Protein AF-A0A923SWS1-F1 (afdb_monomer)

Sequence (130 aa):
MKKKFSVVFAALAVLFVCVCVAGCKNDTVPHYVVYSGENTVSTIKDYFPNFDLDDGYWWATAFDDKNFDIIVTRGNLKTESLTEVEIENRIRDLGVGAAKFEKVKKIFFDPKYHCVLFHRTGNNVEIFAK

Radius of gyration: 23.68 Å; Cα contacts (8 Å, |Δi|>4): 160; chains: 1; bounding box: 28×36×83 Å

pLDDT: mean 80.05, std 15.42, range [44.19, 94.31]

Foldseek 3Di:
DPPPPVVVVVVVVVVVVVCVVVVPPDPPQAKDKKWKDKDFPVLVCVLVVPDDDDALGKDKDWDDPVSVVCCCVSRVTDIDIDGLVVLLVVCVVSVQDPVCSVVLSVQQPPPVTWMWMWHHHPRMIIIMID

Mean predicted aligned error: 11.13 Å

Nearest PDB structures (foldseek):
  5k5b-assembly1_A  TM=3.641E-01  e=8.581E-01  Deinococcus radiodurans R1 = ATCC 13939 = DSM 20539
  5nfx-assembly1_A  TM=3.057E-01  e=8.067E-01  Deinococcus radiodurans R1 = ATCC 13939 = DSM 20539
  7z9e-assembly1_A  TM=4.214E-01  e=1.099E+00  Deinococcus radiodurans R1 = ATCC 13939 = DSM 20539

Structure (mmCIF, N/CA/C/O backbone):
data_AF-A0A923SWS1-F1
#
_entry.id   AF-A0A923SWS1-F1
#
loop_
_atom_site.group_PDB
_atom_site.id
_atom_site.type_symbol
_atom_site.label_atom_id
_atom_site.label_alt_id
_atom_site.label_comp_id
_atom_site.label_asym_id
_atom_site.label_entity_id
_atom_site.label_seq_id
_atom_site.pdbx_PDB_ins_code
_atom_site.Cartn_x
_atom_site.Cartn_y
_atom_site.Cartn_z
_atom_site.occupancy
_atom_site.B_iso_or_equiv
_atom_site.auth_s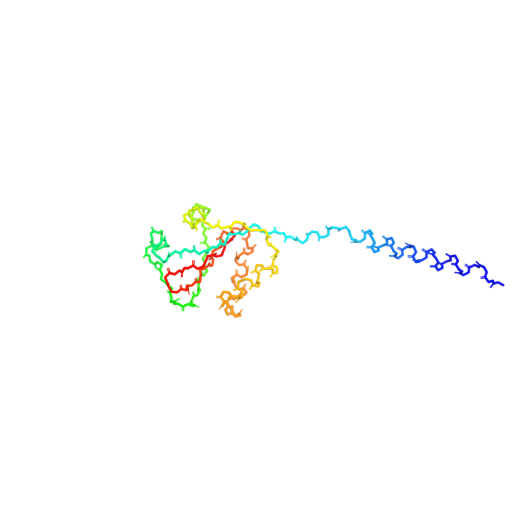eq_id
_atom_site.auth_comp_id
_atom_site.auth_asym_id
_atom_site.auth_atom_id
_atom_site.pdbx_PDB_model_num
ATOM 1 N N . MET A 1 1 ? -9.688 24.322 65.613 1.00 44.72 1 MET A N 1
ATOM 2 C CA . MET A 1 1 ? -8.895 23.429 64.736 1.00 44.72 1 MET A CA 1
ATOM 3 C C . MET A 1 1 ? -9.259 23.686 63.267 1.00 44.72 1 MET A C 1
ATOM 5 O O . MET A 1 1 ? -10.152 23.035 62.760 1.00 44.72 1 MET A O 1
ATOM 9 N N . LYS A 1 2 ? -8.665 24.679 62.584 1.00 45.94 2 LYS A N 1
ATOM 10 C CA . LYS A 1 2 ? -9.021 25.002 61.174 1.00 45.94 2 LYS A CA 1
ATOM 11 C C . LYS A 1 2 ? -7.830 25.119 60.207 1.00 45.94 2 LYS A C 1
ATOM 13 O O . LYS A 1 2 ? -8.035 25.168 59.006 1.00 45.94 2 LYS A O 1
ATOM 18 N N . LYS A 1 3 ? -6.585 25.111 60.702 1.00 44.81 3 LYS A N 1
ATOM 19 C CA . LYS A 1 3 ? -5.385 25.331 59.868 1.00 44.81 3 LYS A CA 1
ATOM 20 C C . LYS A 1 3 ? -4.725 24.057 59.313 1.00 44.81 3 LYS A C 1
ATOM 22 O O . LYS A 1 3 ? -3.878 24.167 58.440 1.00 44.81 3 LYS A O 1
ATOM 27 N N . LYS A 1 4 ? -5.099 22.858 59.784 1.00 46.97 4 LYS A N 1
ATOM 28 C CA . LYS A 1 4 ? -4.420 21.602 59.398 1.00 46.97 4 LYS A CA 1
ATOM 29 C C . LYS A 1 4 ? -4.994 20.925 58.146 1.00 46.97 4 LYS A C 1
ATOM 31 O O . LYS A 1 4 ? -4.254 20.243 57.455 1.00 46.97 4 LYS A O 1
ATOM 36 N N . PHE A 1 5 ? -6.267 21.152 57.815 1.00 47.12 5 PHE A N 1
ATOM 37 C CA . PHE A 1 5 ? -6.889 20.529 56.637 1.00 47.12 5 PHE A CA 1
ATOM 38 C C . PHE A 1 5 ? -6.472 21.194 55.317 1.00 47.12 5 PHE A C 1
ATOM 40 O O . PHE A 1 5 ? -6.286 20.503 54.324 1.00 47.12 5 PHE A O 1
ATOM 47 N N . SER A 1 6 ? -6.232 22.510 55.308 1.00 53.81 6 SER A N 1
ATOM 48 C CA . SER A 1 6 ? -5.902 23.250 54.078 1.00 53.81 6 SER A CA 1
ATOM 49 C C . SER A 1 6 ? -4.566 22.841 53.446 1.00 53.81 6 SER A C 1
ATOM 51 O O . SER A 1 6 ? -4.424 22.911 52.231 1.00 53.81 6 SER A O 1
ATOM 53 N N . VAL A 1 7 ? -3.592 22.407 54.253 1.00 56.16 7 VAL A N 1
ATOM 54 C CA . VAL A 1 7 ? -2.263 22.000 53.761 1.00 56.16 7 VAL A CA 1
ATOM 55 C C . VAL A 1 7 ? -2.304 20.593 53.161 1.00 56.16 7 VAL A C 1
ATOM 57 O O . VAL A 1 7 ? -1.646 20.334 52.161 1.00 56.16 7 VAL A O 1
ATOM 60 N N . VAL A 1 8 ? -3.127 19.701 53.722 1.00 55.91 8 VAL A N 1
ATOM 61 C CA . VAL A 1 8 ? -3.277 18.322 53.230 1.00 55.91 8 VAL A CA 1
ATOM 62 C C . VAL A 1 8 ? -3.955 18.300 51.859 1.00 55.91 8 VAL A C 1
ATOM 64 O O . VAL A 1 8 ? -3.499 17.586 50.972 1.00 55.91 8 VAL A O 1
ATOM 67 N N . PHE A 1 9 ? -4.981 19.131 51.645 1.00 54.12 9 PHE A N 1
ATOM 68 C CA . PHE A 1 9 ? -5.635 19.241 50.335 1.00 54.12 9 PHE A CA 1
ATOM 69 C C . PHE A 1 9 ? -4.738 19.891 49.275 1.00 54.12 9 PHE A C 1
ATOM 71 O O . PHE A 1 9 ? -4.731 19.438 48.133 1.00 54.12 9 PHE A O 1
ATOM 78 N N . ALA A 1 10 ? -3.936 20.894 49.647 1.00 57.88 10 ALA A N 1
ATOM 79 C CA . ALA A 1 10 ? -2.960 21.488 48.734 1.00 57.88 10 ALA A CA 1
ATOM 80 C C . ALA A 1 10 ? -1.854 20.488 48.349 1.00 57.88 10 ALA A C 1
ATOM 82 O O . ALA A 1 10 ? -1.502 20.385 47.178 1.00 57.88 10 ALA A O 1
ATOM 83 N N . ALA A 1 11 ? -1.354 19.699 49.306 1.00 56.16 11 ALA A N 1
ATOM 84 C CA . ALA A 1 11 ? -0.356 18.665 49.044 1.00 56.16 11 ALA A CA 1
ATOM 85 C C . ALA A 1 11 ? -0.906 17.530 48.162 1.00 56.16 11 ALA A C 1
ATOM 87 O O . ALA A 1 11 ? -0.203 17.078 47.261 1.00 56.16 11 ALA A O 1
ATOM 88 N N . LEU A 1 12 ? -2.165 17.110 48.360 1.00 54.41 12 LEU A N 1
ATOM 89 C CA . LEU A 1 12 ? -2.817 16.122 47.492 1.00 54.41 12 LEU A CA 1
ATOM 90 C C . LEU A 1 12 ? -3.020 16.649 46.067 1.00 54.41 12 LEU A C 1
ATOM 92 O O . LEU A 1 12 ? -2.789 15.910 45.117 1.00 54.41 12 LEU A O 1
ATOM 96 N N . ALA A 1 13 ? -3.419 17.914 45.912 1.00 56.41 13 ALA A N 1
ATOM 97 C CA . ALA A 1 13 ? -3.606 18.533 44.601 1.00 56.41 13 ALA A CA 1
ATOM 98 C C . ALA A 1 13 ? -2.278 18.667 43.838 1.00 56.41 13 ALA A C 1
ATOM 100 O O . ALA A 1 13 ? -2.226 18.372 42.648 1.00 56.41 13 ALA A O 1
ATOM 101 N N . VAL A 1 14 ? -1.189 19.031 44.524 1.00 56.66 14 VAL A N 1
ATOM 102 C CA . VAL A 1 14 ? 0.158 19.061 43.930 1.00 56.66 14 VAL A CA 1
ATOM 103 C C . VAL A 1 14 ? 0.624 17.653 43.555 1.00 56.66 14 VAL A C 1
ATOM 105 O O . VAL A 1 14 ? 1.183 17.477 42.478 1.00 56.66 14 VAL A O 1
ATOM 108 N N . LEU A 1 15 ? 0.339 16.635 44.376 1.00 52.25 15 LEU A N 1
ATOM 109 C CA . LEU A 1 15 ? 0.647 15.245 44.026 1.00 52.25 15 LEU A CA 1
ATOM 110 C C . LEU A 1 15 ? -0.139 14.786 42.788 1.00 52.25 15 LEU A C 1
ATOM 112 O O . LEU A 1 15 ? 0.433 14.151 41.910 1.00 52.25 15 LEU A O 1
ATOM 116 N N . PHE A 1 16 ? -1.423 15.144 42.689 1.00 52.00 16 PHE A N 1
ATOM 117 C CA . PHE A 1 16 ? -2.282 14.791 41.555 1.00 52.00 16 PHE A CA 1
ATOM 118 C C . PHE A 1 16 ? -1.815 15.466 40.258 1.00 52.00 16 PHE A C 1
ATOM 120 O O . PHE A 1 16 ? -1.714 14.811 39.225 1.00 52.00 16 PHE A O 1
ATOM 127 N N . VAL A 1 17 ? -1.433 16.747 40.317 1.00 54.91 17 VAL A N 1
ATOM 128 C CA . VAL A 1 17 ? -0.850 17.468 39.173 1.00 54.91 17 VAL A CA 1
ATOM 129 C C . VAL A 1 17 ? 0.512 16.881 38.789 1.00 54.91 17 VAL A C 1
ATOM 131 O O . VAL A 1 17 ? 0.771 16.686 37.605 1.00 54.91 17 VAL A O 1
ATOM 134 N N . CYS A 1 18 ? 1.358 16.510 39.754 1.00 50.91 18 CYS A N 1
ATOM 135 C CA . CYS A 1 18 ? 2.636 15.853 39.468 1.00 50.91 18 CYS A CA 1
ATOM 136 C C . CYS A 1 18 ? 2.463 14.470 38.822 1.00 50.91 18 CYS A C 1
ATOM 138 O O . CYS A 1 18 ? 3.243 14.131 37.937 1.00 50.91 18 CYS A O 1
ATOM 140 N N . VAL A 1 19 ? 1.446 13.686 39.204 1.00 51.84 19 VAL A N 1
ATOM 141 C CA . VAL A 1 19 ? 1.146 12.388 38.569 1.00 51.84 19 VAL A CA 1
ATOM 142 C C . VAL A 1 19 ? 0.586 12.579 37.156 1.00 51.84 19 VAL A C 1
ATOM 144 O O . VAL A 1 19 ? 0.991 11.852 36.253 1.00 51.84 19 VAL A O 1
ATOM 147 N N . CYS A 1 20 ? -0.253 13.594 36.919 1.00 52.53 20 CYS A N 1
ATOM 148 C CA . CYS A 1 20 ? -0.728 13.921 35.570 1.00 52.53 20 CYS A CA 1
ATOM 149 C C . CYS A 1 20 ? 0.408 14.392 34.644 1.00 52.53 20 CYS A C 1
ATOM 151 O O . CYS A 1 20 ? 0.435 14.018 33.479 1.00 52.53 20 CYS A O 1
ATOM 153 N N . VAL A 1 21 ? 1.375 15.171 35.146 1.00 51.16 21 VAL A N 1
ATOM 154 C CA . VAL A 1 21 ? 2.493 15.686 34.330 1.00 51.16 21 VAL A CA 1
ATOM 155 C C . VAL A 1 21 ? 3.606 14.642 34.150 1.00 51.16 21 VAL A C 1
ATOM 157 O O . VAL A 1 21 ? 4.184 14.552 33.071 1.00 51.16 21 VAL A O 1
ATOM 160 N N . ALA A 1 22 ? 3.886 13.807 35.158 1.00 49.78 22 ALA A N 1
ATOM 161 C CA . ALA A 1 22 ? 4.862 12.716 35.053 1.00 49.78 22 ALA A CA 1
ATOM 162 C C . ALA A 1 22 ? 4.322 11.486 34.295 1.00 49.78 22 ALA A C 1
ATOM 164 O O . ALA A 1 22 ? 5.117 10.698 33.779 1.00 49.78 22 ALA A O 1
ATOM 165 N N . GLY A 1 23 ? 2.993 11.332 34.222 1.00 44.88 23 GLY A N 1
ATOM 166 C CA . GLY A 1 23 ? 2.296 10.345 33.393 1.00 44.88 23 GLY A CA 1
ATOM 167 C C . GLY A 1 23 ? 2.198 10.742 31.917 1.00 44.88 23 GLY A C 1
ATOM 168 O O . GLY A 1 23 ? 2.096 9.868 31.068 1.00 44.88 23 GLY A O 1
ATOM 169 N N . CYS A 1 24 ? 2.353 12.028 31.583 1.00 44.19 24 CYS A N 1
ATOM 170 C CA . CYS A 1 24 ? 2.562 12.501 30.208 1.00 44.19 24 CYS A CA 1
ATOM 171 C C . CYS A 1 24 ? 4.011 12.282 29.732 1.00 44.19 24 CYS A C 1
ATOM 173 O O . CYS A 1 24 ? 4.568 13.094 28.993 1.00 44.19 24 CYS A O 1
ATOM 175 N N . LYS A 1 25 ? 4.661 11.195 30.160 1.00 44.75 25 LYS A N 1
ATOM 176 C CA . LYS A 1 25 ? 5.865 10.711 29.488 1.00 44.75 25 LYS A CA 1
ATOM 177 C C . LYS A 1 25 ? 5.422 10.125 28.158 1.00 44.75 25 LYS A C 1
ATOM 179 O O . LYS A 1 25 ? 5.048 8.967 28.131 1.00 44.75 25 LYS A O 1
ATOM 184 N N . ASN A 1 26 ? 5.464 10.947 27.109 1.00 50.66 26 ASN A N 1
ATOM 185 C CA . ASN A 1 26 ? 5.688 10.563 25.716 1.00 50.66 26 ASN A CA 1
ATOM 186 C C . ASN A 1 26 ? 5.354 9.098 25.382 1.00 50.66 26 ASN A C 1
ATOM 188 O O . ASN A 1 26 ? 6.240 8.354 24.960 1.00 50.66 26 ASN A O 1
ATOM 192 N N . ASP A 1 27 ? 4.088 8.696 25.504 1.00 47.97 27 ASP A N 1
ATOM 193 C CA . ASP A 1 27 ? 3.580 7.611 24.672 1.00 47.97 27 ASP A CA 1
ATOM 194 C C . ASP A 1 27 ? 3.524 8.197 23.263 1.00 47.97 27 ASP A C 1
ATOM 196 O O . ASP A 1 27 ? 2.506 8.706 22.794 1.00 47.97 27 ASP A O 1
ATOM 200 N N . THR A 1 28 ? 4.690 8.260 22.618 1.00 67.56 28 THR A N 1
AT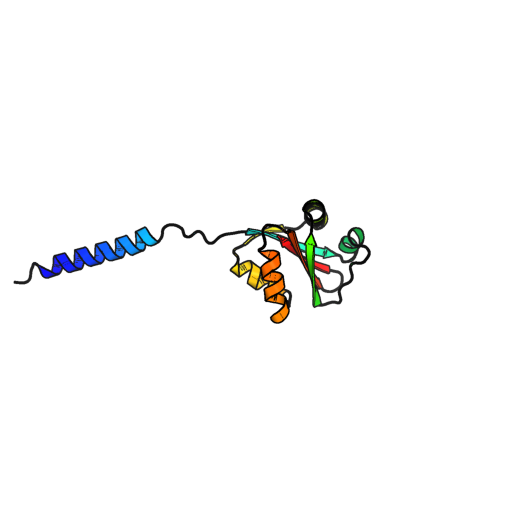OM 201 C CA . THR A 1 28 ? 4.773 8.565 21.200 1.00 67.56 28 THR A CA 1
ATOM 202 C C . THR A 1 28 ? 4.054 7.429 20.510 1.00 67.56 28 THR A C 1
ATOM 204 O O . THR A 1 28 ? 4.574 6.312 20.455 1.00 67.56 28 THR A O 1
ATOM 207 N N . VAL A 1 29 ? 2.832 7.711 20.057 1.00 79.00 29 VAL A N 1
ATOM 208 C CA . VAL A 1 29 ? 2.047 6.790 19.242 1.00 79.00 29 VAL A CA 1
ATOM 209 C C . VAL A 1 29 ? 2.968 6.290 18.126 1.00 79.00 29 VAL A C 1
ATOM 211 O O . VAL A 1 29 ? 3.601 7.121 17.472 1.00 79.00 29 VAL A O 1
ATOM 214 N N . PRO A 1 30 ? 3.124 4.969 17.930 1.00 84.56 30 PRO A N 1
ATOM 215 C CA . PRO A 1 30 ? 4.011 4.458 16.898 1.00 84.56 30 PRO A CA 1
ATOM 216 C C . PRO A 1 30 ? 3.622 5.002 15.524 1.00 84.56 30 PRO A C 1
ATOM 218 O O . PRO A 1 30 ? 2.453 4.951 15.136 1.00 84.56 30 PRO A O 1
ATOM 221 N N . HIS A 1 31 ? 4.619 5.497 14.795 1.00 89.31 31 HIS A N 1
ATOM 222 C CA . HIS A 1 31 ? 4.474 5.899 13.403 1.00 89.31 31 HIS A CA 1
ATOM 223 C C . HIS A 1 31 ? 5.147 4.878 12.489 1.00 89.31 31 HIS A C 1
ATOM 225 O O . HIS A 1 31 ? 6.203 4.328 12.811 1.00 89.31 31 HIS A O 1
ATOM 231 N N . TYR A 1 32 ? 4.545 4.669 11.326 1.00 90.31 32 TYR A N 1
ATOM 232 C CA . TYR A 1 32 ? 5.038 3.805 10.270 1.00 90.31 32 TYR A CA 1
ATOM 233 C C . TYR A 1 32 ? 5.341 4.639 9.034 1.00 90.31 32 TYR A C 1
ATOM 235 O O . TYR A 1 32 ? 4.593 5.555 8.683 1.00 90.31 32 TYR A O 1
ATOM 243 N N . VAL A 1 33 ? 6.432 4.283 8.362 1.00 91.50 33 VAL A N 1
ATOM 244 C CA . VAL A 1 33 ? 6.732 4.799 7.031 1.00 91.50 33 VAL A CA 1
ATOM 245 C C . VAL A 1 33 ? 5.823 4.082 6.048 1.00 91.50 33 VAL A C 1
ATOM 247 O O . VAL A 1 33 ? 5.840 2.856 5.973 1.00 91.50 33 VAL A O 1
ATOM 250 N N . VAL A 1 34 ? 5.024 4.847 5.319 1.00 93.62 34 VAL A N 1
ATOM 251 C CA . VAL A 1 34 ? 4.150 4.339 4.265 1.00 93.62 34 VAL A CA 1
ATOM 252 C C . VAL A 1 34 ? 4.400 5.093 2.971 1.00 93.62 34 VAL A C 1
ATOM 254 O O . VAL A 1 34 ? 4.844 6.242 2.974 1.00 93.62 34 VAL A O 1
ATOM 257 N N . TYR A 1 35 ? 4.099 4.437 1.862 1.00 93.44 35 TYR A N 1
ATOM 258 C CA . TYR A 1 35 ? 4.236 4.963 0.517 1.00 93.44 35 TYR A CA 1
ATOM 259 C C . TYR A 1 35 ? 2.858 5.029 -0.125 1.00 93.44 35 TYR A C 1
ATOM 261 O O . TYR A 1 35 ? 2.122 4.041 -0.123 1.00 93.44 35 TYR A O 1
ATOM 269 N N . SER A 1 36 ? 2.502 6.185 -0.671 1.00 93.00 36 SER A N 1
ATOM 270 C CA . SER A 1 36 ? 1.214 6.393 -1.323 1.00 93.00 36 SER A CA 1
ATOM 271 C C . SER A 1 36 ? 1.364 7.137 -2.643 1.00 93.00 36 SER A C 1
ATOM 273 O O . SER A 1 36 ? 2.302 7.911 -2.848 1.00 93.00 36 SER A O 1
ATOM 275 N N . GLY A 1 37 ? 0.440 6.918 -3.566 1.00 90.69 37 GLY A N 1
ATOM 276 C CA . GLY A 1 37 ? 0.414 7.676 -4.807 1.00 90.69 37 GLY A CA 1
ATOM 277 C C . GLY A 1 37 ? -0.515 7.081 -5.840 1.00 90.69 37 GLY A C 1
ATOM 278 O O . GLY A 1 37 ? -1.113 6.029 -5.635 1.00 90.69 37 GLY A O 1
ATOM 279 N N . GLU A 1 38 ? -0.602 7.762 -6.972 1.00 89.12 38 GLU A N 1
ATOM 280 C CA . GLU A 1 38 ? -1.335 7.285 -8.134 1.00 89.12 38 GLU A CA 1
ATOM 281 C C . GLU A 1 38 ? -0.359 6.907 -9.239 1.00 89.12 38 GLU A C 1
ATOM 283 O O . GLU A 1 38 ? 0.631 7.597 -9.489 1.00 89.12 38 GLU A O 1
ATOM 288 N N . ASN A 1 39 ? -0.668 5.820 -9.934 1.00 90.69 39 ASN A N 1
ATOM 289 C CA . ASN A 1 39 ? 0.044 5.405 -11.129 1.00 90.69 39 ASN A CA 1
ATOM 290 C C . ASN A 1 39 ? -0.944 4.989 -12.220 1.00 90.69 39 ASN A C 1
ATOM 292 O O . ASN A 1 39 ? -2.125 4.808 -11.954 1.00 90.69 39 ASN A O 1
ATOM 296 N N . THR A 1 40 ? -0.484 4.812 -13.454 1.00 91.06 40 THR A N 1
ATOM 297 C CA . THR A 1 40 ? -1.353 4.331 -14.535 1.00 91.06 40 THR A CA 1
ATOM 298 C C . THR A 1 40 ? -1.424 2.807 -14.554 1.00 91.06 40 THR A C 1
ATOM 300 O O . THR A 1 40 ? -0.443 2.128 -14.241 1.00 91.06 40 THR A O 1
ATOM 303 N N . VAL A 1 41 ? -2.550 2.253 -15.010 1.00 90.00 41 VAL A N 1
ATOM 304 C CA . VAL A 1 41 ? -2.699 0.806 -15.249 1.00 90.00 41 VAL A CA 1
ATOM 305 C C . VAL A 1 41 ? -1.585 0.281 -16.162 1.00 90.00 41 VAL A C 1
ATOM 307 O O . VAL A 1 41 ? -1.063 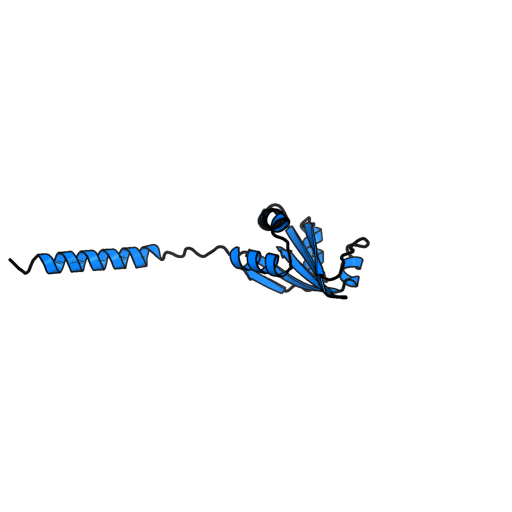-0.802 -15.910 1.00 90.00 41 VAL A O 1
ATOM 310 N N . SER A 1 42 ? -1.173 1.040 -17.187 1.00 89.56 42 SER A N 1
ATOM 311 C CA . SER A 1 42 ? -0.058 0.655 -18.064 1.00 89.56 42 SER A CA 1
ATOM 312 C C . SER A 1 42 ? 1.261 0.519 -17.309 1.00 89.56 42 SER A C 1
ATOM 314 O O . SER A 1 42 ? 1.921 -0.503 -17.451 1.00 89.56 42 SER A O 1
ATOM 316 N N . THR A 1 43 ? 1.607 1.476 -16.442 1.00 88.56 43 THR A N 1
ATOM 317 C CA . THR A 1 43 ? 2.851 1.404 -15.659 1.00 88.56 43 THR A CA 1
ATOM 318 C C . THR A 1 43 ? 2.857 0.192 -14.728 1.00 88.56 43 THR A C 1
ATOM 320 O O . THR A 1 43 ? 3.894 -0.438 -14.529 1.00 88.56 43 THR A O 1
ATOM 323 N N . ILE A 1 44 ? 1.700 -0.154 -14.152 1.00 87.00 44 ILE A N 1
ATOM 324 C CA . ILE A 1 44 ? 1.576 -1.346 -13.307 1.00 87.00 44 ILE A CA 1
ATOM 325 C C . ILE A 1 44 ? 1.689 -2.619 -14.146 1.00 87.00 44 ILE A C 1
ATOM 327 O O . ILE A 1 44 ? 2.383 -3.547 -13.735 1.00 87.00 44 ILE A O 1
ATOM 331 N N . LYS A 1 45 ? 1.101 -2.650 -15.347 1.00 87.69 45 LYS A N 1
ATOM 332 C CA . LYS A 1 45 ? 1.210 -3.780 -16.282 1.00 87.69 45 LYS A CA 1
ATOM 333 C C . LYS A 1 45 ? 2.619 -4.000 -16.827 1.00 87.69 45 LYS A C 1
ATOM 335 O O . LYS A 1 45 ? 2.997 -5.149 -17.036 1.00 87.69 45 LYS A O 1
ATOM 340 N N . ASP A 1 46 ? 3.420 -2.948 -16.980 1.00 85.50 46 ASP A N 1
ATOM 341 C CA . ASP A 1 46 ? 4.834 -3.075 -17.363 1.00 85.50 46 ASP A CA 1
ATOM 342 C C . ASP A 1 46 ? 5.639 -3.913 -16.356 1.00 85.50 46 ASP A C 1
ATOM 344 O O . ASP A 1 46 ? 6.665 -4.499 -16.707 1.00 85.50 46 ASP A O 1
ATOM 348 N N . TYR A 1 47 ? 5.185 -3.970 -15.102 1.00 79.44 47 TYR A N 1
ATOM 349 C CA . TYR A 1 47 ? 5.821 -4.741 -14.040 1.00 79.44 47 TYR A CA 1
ATOM 350 C C . TYR A 1 47 ? 5.065 -6.034 -13.695 1.00 79.44 47 TYR A C 1
ATOM 352 O O . TYR A 1 47 ? 5.676 -7.071 -13.435 1.00 79.44 47 TYR A O 1
ATOM 360 N N . PHE A 1 48 ? 3.737 -6.001 -13.778 1.00 81.94 48 PHE A N 1
ATOM 361 C CA . PHE A 1 48 ? 2.848 -7.140 -13.594 1.00 81.94 48 PHE A CA 1
ATOM 362 C C . PHE A 1 48 ? 1.998 -7.340 -14.850 1.00 81.94 48 PHE A C 1
ATOM 364 O O . PHE A 1 48 ? 0.859 -6.877 -14.896 1.00 81.94 48 PHE A O 1
ATOM 371 N N . PRO A 1 49 ? 2.489 -8.071 -15.864 1.00 83.81 49 PRO A N 1
ATOM 372 C CA . PRO A 1 49 ? 1.779 -8.208 -17.139 1.00 83.81 49 PRO A CA 1
ATOM 373 C C . PRO A 1 49 ? 0.351 -8.757 -17.012 1.00 83.81 49 PRO A C 1
ATOM 375 O O . PRO A 1 49 ? -0.510 -8.448 -17.831 1.00 83.81 49 PRO A O 1
ATOM 378 N N . ASN A 1 50 ? 0.093 -9.533 -15.954 1.00 84.00 50 ASN A N 1
ATOM 379 C CA . ASN A 1 50 ? -1.209 -10.129 -15.649 1.00 84.00 50 ASN A CA 1
ATOM 380 C C . ASN A 1 50 ? -2.041 -9.311 -14.643 1.00 84.00 50 ASN A C 1
ATOM 382 O O . ASN A 1 50 ? -3.028 -9.824 -14.123 1.00 84.00 50 ASN A O 1
ATOM 386 N N . PHE A 1 51 ? -1.633 -8.085 -14.303 1.00 86.25 51 PHE A N 1
ATOM 387 C CA . PHE A 1 51 ? -2.384 -7.232 -13.388 1.00 86.25 51 PHE A CA 1
ATOM 388 C C . PHE A 1 51 ? -3.675 -6.765 -14.045 1.00 86.25 51 PHE A C 1
ATOM 390 O O . PHE A 1 51 ? -3.650 -6.068 -15.062 1.00 86.25 51 PHE A O 1
ATOM 397 N N . ASP A 1 52 ? -4.797 -7.125 -13.434 1.00 84.75 52 ASP A N 1
ATOM 398 C CA . ASP A 1 52 ? -6.113 -6.677 -13.852 1.00 84.75 52 ASP A CA 1
ATOM 399 C C . ASP A 1 52 ? -6.980 -6.415 -12.622 1.00 84.75 52 ASP A C 1
ATOM 401 O O . ASP A 1 52 ? -7.028 -7.224 -11.694 1.00 84.75 52 ASP A O 1
ATOM 405 N N . LEU A 1 53 ? -7.622 -5.252 -12.609 1.00 87.19 53 LEU A N 1
ATOM 406 C CA . LEU A 1 53 ? -8.571 -4.825 -11.588 1.00 87.19 53 LEU A CA 1
ATOM 407 C C . LEU A 1 53 ? -9.715 -4.122 -12.296 1.00 87.19 53 LEU A C 1
ATOM 409 O O . LEU A 1 53 ? -9.465 -3.320 -13.196 1.00 87.19 53 LEU A O 1
ATOM 413 N N . ASP A 1 54 ? -10.941 -4.361 -11.861 1.00 89.12 54 ASP A N 1
ATOM 414 C CA . ASP A 1 54 ? -12.079 -3.557 -12.298 1.00 89.12 54 ASP A CA 1
ATOM 415 C C . ASP A 1 54 ? -12.053 -2.174 -11.621 1.00 89.12 54 ASP A C 1
ATOM 417 O O . ASP A 1 54 ? -11.425 -1.988 -10.577 1.00 89.12 54 ASP A O 1
ATOM 421 N N . ASP A 1 55 ? -12.717 -1.179 -12.209 1.00 88.25 55 ASP A N 1
ATOM 422 C CA . ASP A 1 55 ? -12.833 0.151 -11.597 1.00 88.25 55 ASP A CA 1
ATOM 423 C C . ASP A 1 55 ? -13.554 0.070 -10.240 1.00 88.25 55 ASP A C 1
ATOM 425 O O . ASP A 1 55 ? -14.576 -0.604 -10.098 1.00 88.25 55 ASP A O 1
ATOM 429 N N . GLY A 1 56 ? -13.012 0.750 -9.227 1.00 84.25 56 GLY A N 1
ATOM 430 C CA . GLY A 1 56 ? -13.486 0.676 -7.843 1.00 84.25 56 GLY A CA 1
ATOM 431 C C . GLY A 1 56 ? -13.130 -0.632 -7.125 1.00 84.25 56 GLY A C 1
ATOM 432 O O . GLY A 1 56 ? -13.536 -0.841 -5.981 1.00 84.25 56 GLY A O 1
ATOM 433 N N . TYR A 1 57 ? -12.402 -1.542 -7.783 1.00 86.56 57 TYR A N 1
ATOM 434 C CA . TYR A 1 57 ? -11.940 -2.784 -7.177 1.00 86.56 57 TYR A CA 1
ATOM 435 C C . TYR A 1 57 ? -10.564 -2.598 -6.541 1.00 86.56 57 TYR A C 1
ATOM 437 O O . TYR A 1 57 ? -9.716 -1.850 -7.038 1.00 86.56 57 TYR A O 1
ATOM 445 N N . TRP A 1 58 ? -10.337 -3.322 -5.445 1.00 86.62 58 TRP A N 1
ATOM 446 C CA . TRP A 1 58 ? -9.075 -3.302 -4.724 1.00 86.62 58 TRP A CA 1
ATOM 447 C C . TRP A 1 58 ? -8.405 -4.676 -4.678 1.00 86.62 58 TRP A C 1
ATOM 449 O O . TRP A 1 58 ? -9.063 -5.721 -4.642 1.00 86.62 58 TRP A O 1
ATOM 459 N N . TRP A 1 59 ? -7.074 -4.681 -4.611 1.00 86.50 59 TRP A N 1
ATOM 460 C CA . TRP A 1 59 ? -6.271 -5.895 -4.475 1.00 86.50 59 TRP A CA 1
ATOM 461 C C . TRP A 1 59 ? -5.096 -5.680 -3.526 1.00 86.50 59 TRP A C 1
ATOM 463 O O . TRP A 1 59 ? -4.376 -4.694 -3.624 1.00 86.50 59 TRP A O 1
ATOM 473 N N . ALA A 1 60 ? -4.920 -6.621 -2.599 1.00 87.38 60 ALA A N 1
ATOM 474 C CA . ALA A 1 60 ? -3.799 -6.673 -1.674 1.00 87.38 60 ALA A CA 1
ATOM 475 C C . ALA A 1 60 ? -2.833 -7.797 -2.050 1.00 87.38 60 ALA A C 1
ATOM 477 O O . ALA A 1 60 ? -3.265 -8.929 -2.297 1.00 87.38 60 ALA A O 1
ATOM 478 N N . THR A 1 61 ? -1.535 -7.515 -2.011 1.00 86.94 61 THR A N 1
ATOM 479 C CA . TH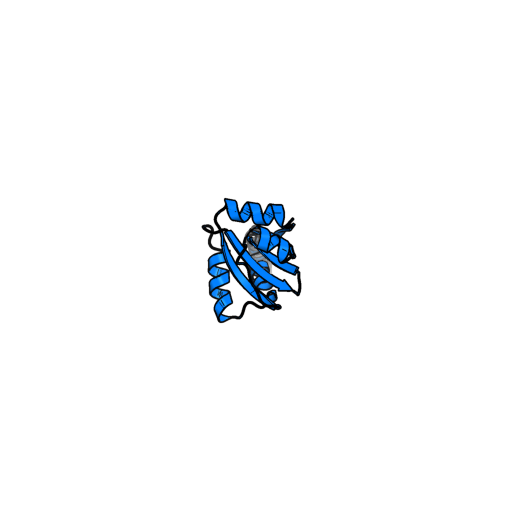R A 1 61 ? -0.497 -8.531 -2.193 1.00 86.94 61 THR A CA 1
ATOM 480 C C . THR A 1 61 ? 0.735 -8.216 -1.350 1.00 86.94 61 THR A C 1
ATOM 482 O O . THR A 1 61 ? 1.030 -7.057 -1.057 1.00 86.94 61 THR A O 1
ATOM 485 N N . ALA A 1 62 ? 1.426 -9.277 -0.938 1.00 86.81 62 ALA A N 1
ATOM 486 C CA . ALA A 1 62 ? 2.706 -9.190 -0.255 1.00 86.81 62 ALA A CA 1
ATOM 487 C C . ALA A 1 62 ? 3.833 -9.311 -1.282 1.00 86.81 62 ALA A C 1
ATOM 489 O O . ALA A 1 62 ? 3.741 -10.114 -2.215 1.00 86.81 62 ALA A O 1
ATOM 490 N N . PHE A 1 63 ? 4.890 -8.536 -1.090 1.00 82.88 63 PHE A N 1
ATOM 491 C CA . PHE A 1 63 ? 6.060 -8.523 -1.952 1.00 82.88 63 PHE A CA 1
ATOM 492 C C . PHE A 1 63 ? 7.319 -8.899 -1.184 1.00 82.88 63 PHE A C 1
ATOM 494 O O . PHE A 1 63 ? 7.403 -8.717 0.031 1.00 82.88 63 PHE A O 1
ATOM 501 N N . ASP A 1 64 ? 8.290 -9.436 -1.922 1.00 85.75 64 ASP A N 1
ATOM 502 C CA . ASP A 1 64 ? 9.679 -9.379 -1.485 1.00 85.75 64 ASP A CA 1
ATOM 503 C C . ASP A 1 64 ? 10.197 -7.931 -1.578 1.00 85.75 64 ASP A C 1
ATOM 505 O O . ASP A 1 64 ? 9.636 -7.099 -2.299 1.00 85.75 64 ASP A O 1
ATOM 509 N N . ASP A 1 65 ?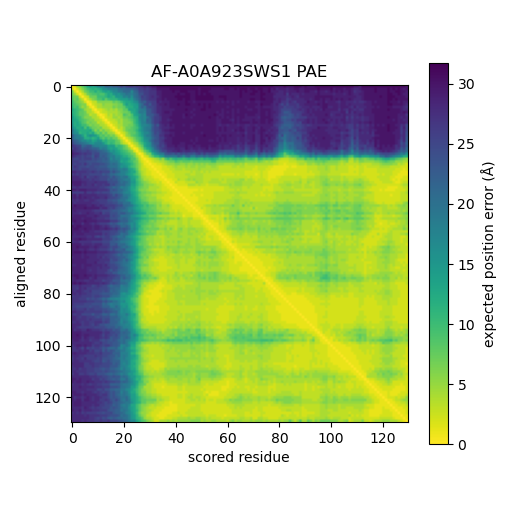 11.276 -7.644 -0.854 1.00 83.31 65 ASP A N 1
ATOM 510 C CA . ASP A 1 65 ? 11.868 -6.304 -0.760 1.00 83.31 65 ASP A CA 1
ATOM 511 C C . ASP A 1 65 ? 12.228 -5.739 -2.145 1.00 83.31 65 ASP A C 1
ATOM 513 O O . ASP A 1 65 ? 11.954 -4.582 -2.456 1.00 83.31 65 ASP A O 1
ATOM 517 N N . LYS A 1 66 ? 12.763 -6.583 -3.039 1.00 86.12 66 LYS A N 1
ATOM 518 C CA . LYS A 1 66 ? 13.170 -6.172 -4.390 1.00 86.12 66 LYS A CA 1
ATOM 519 C C . LYS A 1 66 ? 11.980 -5.680 -5.216 1.00 86.12 66 LYS A C 1
ATOM 521 O O . LYS A 1 66 ? 12.097 -4.702 -5.953 1.00 86.12 66 LYS A O 1
ATOM 526 N N . ASN A 1 67 ? 10.860 -6.387 -5.152 1.00 84.56 67 ASN A N 1
ATOM 527 C CA . ASN A 1 67 ? 9.661 -6.063 -5.907 1.00 84.56 67 ASN A CA 1
ATOM 528 C C . ASN A 1 67 ? 8.986 -4.807 -5.353 1.00 84.56 67 ASN A C 1
ATOM 530 O O . ASN A 1 67 ? 8.515 -3.966 -6.121 1.00 84.56 67 ASN A O 1
ATOM 534 N N . PHE A 1 68 ? 9.003 -4.653 -4.030 1.00 86.56 68 PHE A N 1
ATOM 535 C CA . PHE A 1 68 ? 8.524 -3.458 -3.353 1.00 86.56 68 PHE A CA 1
ATOM 536 C C . PHE A 1 68 ? 9.300 -2.200 -3.772 1.00 86.56 68 PHE A C 1
ATOM 538 O O . PHE A 1 68 ? 8.688 -1.237 -4.238 1.00 86.56 68 PHE A O 1
ATOM 545 N N . ASP A 1 69 ? 10.634 -2.231 -3.724 1.00 87.81 69 ASP A N 1
ATOM 546 C CA . ASP A 1 69 ? 11.480 -1.087 -4.094 1.00 87.81 69 ASP A CA 1
ATOM 547 C C . ASP A 1 69 ? 11.245 -0.619 -5.539 1.00 87.81 69 ASP A C 1
ATOM 549 O O . ASP A 1 69 ? 11.249 0.582 -5.842 1.00 87.81 69 ASP A O 1
ATOM 553 N N . ILE A 1 70 ? 11.002 -1.568 -6.451 1.00 84.94 70 ILE A N 1
ATOM 554 C CA . ILE A 1 70 ? 10.700 -1.274 -7.856 1.00 84.94 70 ILE A CA 1
ATOM 555 C C . ILE A 1 70 ? 9.364 -0.536 -7.978 1.00 84.94 70 ILE A C 1
ATOM 557 O O . ILE A 1 70 ? 9.288 0.445 -8.725 1.00 84.94 70 ILE A O 1
ATOM 561 N N . ILE A 1 71 ? 8.332 -0.973 -7.248 1.00 84.06 71 ILE A N 1
ATOM 562 C CA . ILE A 1 71 ? 7.023 -0.304 -7.221 1.00 84.06 71 ILE A CA 1
ATOM 563 C C . ILE A 1 71 ? 7.168 1.115 -6.672 1.00 84.06 71 ILE A C 1
ATOM 565 O O . ILE A 1 71 ? 6.657 2.047 -7.290 1.00 84.06 71 ILE A O 1
ATOM 569 N N . VAL A 1 72 ? 7.895 1.299 -5.565 1.00 86.94 72 VAL A N 1
ATOM 570 C CA . VAL A 1 72 ? 8.113 2.622 -4.956 1.00 86.94 72 VAL A CA 1
ATOM 571 C C . VAL A 1 72 ? 8.817 3.563 -5.935 1.00 86.94 72 VAL A C 1
ATOM 573 O O . VAL A 1 72 ? 8.342 4.673 -6.184 1.00 86.94 72 VAL A O 1
ATOM 576 N N . THR A 1 73 ? 9.907 3.098 -6.552 1.00 85.19 73 THR A N 1
ATOM 577 C CA . THR A 1 73 ? 10.729 3.912 -7.459 1.00 85.19 73 THR A CA 1
ATOM 578 C C . THR A 1 73 ? 9.986 4.265 -8.746 1.00 85.19 73 THR A C 1
ATOM 580 O O . THR A 1 73 ? 9.985 5.418 -9.164 1.00 85.19 73 THR A O 1
ATOM 583 N N . ARG A 1 74 ? 9.339 3.289 -9.398 1.00 80.81 74 ARG A N 1
ATOM 584 C CA . ARG A 1 74 ? 8.633 3.523 -10.672 1.00 80.81 74 ARG A CA 1
ATOM 585 C C . ARG A 1 74 ? 7.270 4.176 -10.490 1.00 80.81 74 ARG A C 1
ATOM 587 O O . ARG A 1 74 ? 6.788 4.836 -11.405 1.00 80.81 74 ARG A O 1
ATOM 594 N N . GLY A 1 75 ? 6.651 3.978 -9.331 1.00 80.00 75 GLY A N 1
ATOM 595 C CA . GLY A 1 75 ? 5.408 4.632 -8.946 1.00 80.00 75 GLY A CA 1
ATOM 596 C C . GLY A 1 75 ? 5.580 6.092 -8.554 1.00 80.00 75 GLY A C 1
ATOM 597 O O . GLY A 1 75 ? 4.576 6.787 -8.458 1.00 80.00 75 GLY A O 1
ATOM 598 N N . ASN A 1 76 ? 6.819 6.565 -8.349 1.00 83.00 76 ASN A N 1
ATOM 599 C CA . ASN A 1 76 ? 7.105 7.893 -7.798 1.00 83.00 76 ASN A CA 1
ATOM 600 C C . ASN A 1 76 ? 6.262 8.171 -6.541 1.00 83.00 76 ASN A C 1
ATOM 602 O O . ASN A 1 76 ? 5.663 9.240 -6.395 1.00 83.00 76 ASN A O 1
ATOM 606 N N . LEU A 1 77 ? 6.170 7.166 -5.665 1.00 89.50 77 LEU A N 1
ATOM 607 C CA . LEU A 1 77 ? 5.292 7.221 -4.503 1.00 89.50 77 LEU A CA 1
ATOM 608 C C . LEU A 1 77 ? 5.809 8.236 -3.484 1.00 89.50 77 LEU A C 1
ATOM 610 O O . LEU A 1 77 ? 7.013 8.379 -3.263 1.00 89.50 77 LEU A O 1
ATOM 614 N N . LYS A 1 78 ? 4.879 8.929 -2.833 1.00 93.12 78 LYS A N 1
ATOM 615 C CA . LYS A 1 78 ? 5.165 9.840 -1.731 1.00 93.12 78 LYS A CA 1
ATOM 616 C C . LYS A 1 78 ? 5.339 9.043 -0.452 1.00 93.12 78 LYS A C 1
ATOM 618 O O . LYS A 1 78 ? 4.527 8.179 -0.140 1.00 93.12 78 LYS A O 1
ATOM 623 N N . THR A 1 79 ? 6.378 9.376 0.298 1.00 94.31 79 THR A N 1
ATOM 624 C CA . THR A 1 79 ? 6.612 8.822 1.628 1.00 94.31 79 THR A CA 1
ATOM 625 C C . THR A 1 79 ? 5.898 9.660 2.681 1.00 94.31 79 THR A C 1
ATOM 627 O O . THR A 1 79 ? 6.013 10.886 2.693 1.00 94.31 79 THR A O 1
ATOM 630 N N . GLU A 1 80 ? 5.193 8.995 3.587 1.00 94.19 80 GLU A N 1
ATOM 631 C CA . GLU A 1 80 ? 4.449 9.608 4.683 1.00 94.19 80 GLU A CA 1
ATOM 632 C C . GLU A 1 80 ? 4.718 8.862 5.996 1.00 94.19 80 GLU A C 1
ATOM 634 O O . GLU A 1 80 ? 5.064 7.681 6.000 1.00 94.19 80 GLU A O 1
ATOM 639 N N . SER A 1 81 ? 4.565 9.564 7.120 1.00 93.38 81 SER A N 1
ATOM 640 C CA . SER A 1 81 ? 4.699 9.004 8.467 1.00 93.38 81 SER A CA 1
ATOM 641 C C . SER A 1 81 ? 3.329 8.998 9.130 1.00 93.38 81 SER A C 1
ATOM 643 O O . SER A 1 81 ? 2.838 10.057 9.523 1.00 93.38 81 SER A O 1
ATOM 645 N N . LEU A 1 82 ? 2.705 7.826 9.235 1.00 93.75 82 LEU A N 1
ATOM 646 C CA . LEU A 1 82 ? 1.330 7.676 9.721 1.00 93.75 82 LEU A CA 1
ATOM 647 C C . LEU A 1 82 ? 1.259 6.771 10.946 1.00 93.75 82 LEU A C 1
ATOM 649 O O . LEU A 1 82 ? 2.010 5.806 11.073 1.00 93.75 82 LEU A O 1
ATOM 653 N N . THR A 1 83 ? 0.317 7.058 11.830 1.00 93.06 83 THR A N 1
ATOM 654 C CA . THR A 1 83 ? -0.075 6.167 12.922 1.00 93.06 83 THR A CA 1
ATOM 655 C C . THR A 1 83 ? -0.865 4.965 12.395 1.00 93.06 83 THR A C 1
ATOM 657 O O . THR A 1 83 ? -1.417 4.988 11.293 1.00 93.06 83 THR A O 1
ATOM 660 N N . GLU A 1 84 ? -0.969 3.905 13.199 1.00 92.06 84 GLU A N 1
ATOM 661 C CA . GLU A 1 84 ? -1.769 2.716 12.858 1.00 92.06 84 GLU A CA 1
ATOM 662 C C . GLU A 1 84 ? -3.227 3.065 12.516 1.00 92.06 84 GLU A C 1
ATOM 664 O O . GLU A 1 84 ? -3.759 2.594 11.514 1.00 92.06 84 GLU A O 1
ATOM 669 N N . VAL A 1 85 ? -3.847 3.960 13.290 1.00 92.31 85 VAL A N 1
ATOM 670 C CA . VAL A 1 85 ? -5.243 4.380 13.086 1.00 92.31 85 VAL A CA 1
ATOM 671 C C . VAL A 1 85 ? -5.424 5.127 11.761 1.00 92.31 85 VAL A C 1
ATOM 673 O O . VAL A 1 85 ? -6.409 4.907 11.058 1.00 92.31 85 VAL A O 1
ATOM 676 N N . GLU A 1 86 ? -4.479 5.991 11.388 1.00 94.00 86 GLU A N 1
ATOM 677 C CA . GLU A 1 86 ? -4.523 6.710 10.106 1.00 94.00 86 GLU A CA 1
ATOM 678 C C . GLU A 1 86 ? -4.388 5.752 8.917 1.00 94.00 86 GLU A C 1
ATOM 680 O O . GLU A 1 86 ? -5.104 5.893 7.925 1.00 94.00 86 GLU A O 1
ATOM 685 N N . ILE A 1 87 ? -3.520 4.744 9.035 1.00 92.56 87 ILE A N 1
ATOM 686 C CA . ILE A 1 87 ? -3.361 3.682 8.035 1.00 92.56 87 ILE A CA 1
ATOM 687 C C . ILE A 1 87 ? -4.657 2.882 7.907 1.00 92.56 87 ILE A C 1
ATOM 689 O O . ILE A 1 87 ? -5.148 2.684 6.799 1.00 92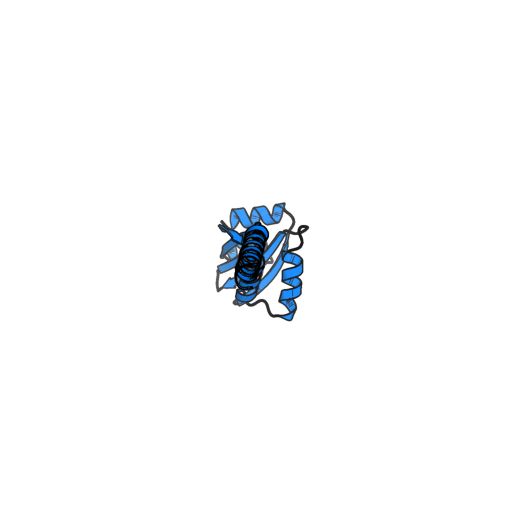.56 87 ILE A O 1
ATOM 693 N N . GLU A 1 88 ? -5.247 2.453 9.023 1.00 91.94 88 GLU A N 1
ATOM 694 C CA . GLU A 1 88 ? -6.517 1.725 9.023 1.00 91.94 88 GLU A CA 1
ATOM 695 C C . GLU A 1 88 ? -7.638 2.501 8.331 1.00 91.94 88 GLU A C 1
ATOM 697 O O . GLU A 1 88 ? -8.380 1.919 7.538 1.00 91.94 88 GLU A O 1
ATOM 702 N N . ASN A 1 89 ? -7.748 3.803 8.596 1.00 91.62 89 ASN A N 1
ATOM 703 C CA . ASN A 1 89 ? -8.746 4.652 7.952 1.00 91.62 89 ASN A CA 1
ATOM 704 C C . ASN A 1 89 ? -8.530 4.718 6.437 1.00 91.62 89 ASN A C 1
ATOM 706 O O . ASN A 1 89 ? -9.474 4.474 5.693 1.00 91.62 89 ASN A O 1
ATOM 710 N N . ARG A 1 90 ? -7.288 4.900 5.966 1.00 90.19 90 ARG A N 1
ATOM 711 C CA . ARG A 1 90 ? -6.993 4.876 4.521 1.00 90.19 90 ARG A CA 1
ATOM 712 C C . ARG A 1 90 ? -7.353 3.550 3.868 1.00 90.19 90 ARG A C 1
ATOM 714 O O . ARG A 1 90 ? -7.968 3.536 2.812 1.00 90.19 90 ARG A O 1
ATOM 721 N N . ILE A 1 91 ? -7.028 2.424 4.507 1.00 89.12 91 ILE A N 1
ATOM 722 C CA . ILE A 1 91 ? -7.401 1.097 3.992 1.00 89.12 91 ILE A CA 1
ATOM 723 C C . ILE A 1 91 ? -8.929 0.982 3.854 1.00 89.12 91 ILE A C 1
ATOM 725 O O . ILE A 1 91 ? -9.414 0.388 2.891 1.00 89.12 91 ILE A O 1
ATOM 729 N N . ARG A 1 92 ? -9.703 1.548 4.789 1.00 88.88 92 ARG A N 1
ATOM 730 C CA . ARG A 1 92 ? -11.172 1.583 4.690 1.00 88.88 92 ARG A CA 1
ATOM 731 C C . ARG A 1 92 ? -11.651 2.490 3.557 1.00 88.88 92 ARG A C 1
ATOM 733 O O . ARG A 1 92 ? -12.569 2.088 2.845 1.00 88.88 92 ARG A O 1
ATOM 740 N N . ASP A 1 93 ? -11.024 3.649 3.375 1.00 87.12 93 ASP A N 1
ATOM 741 C CA . ASP A 1 93 ? -11.377 4.624 2.335 1.00 87.12 93 ASP A CA 1
ATOM 742 C C . ASP A 1 93 ? -11.163 4.072 0.916 1.00 87.12 93 AS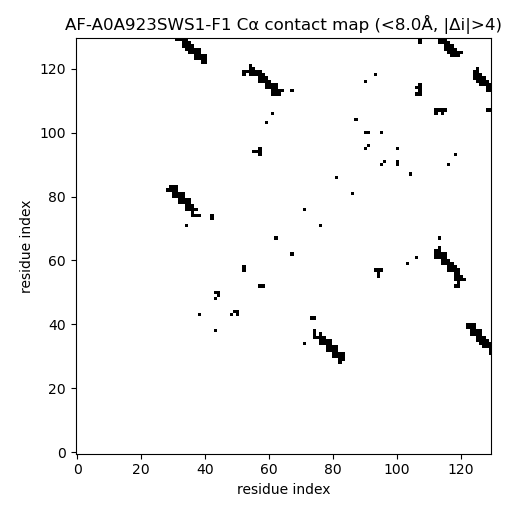P A C 1
ATOM 744 O O . ASP A 1 93 ? -11.925 4.401 0.010 1.00 87.12 93 ASP A O 1
ATOM 748 N N . LEU A 1 94 ? -10.232 3.125 0.740 1.00 83.50 94 LEU A N 1
ATOM 749 C CA . LEU A 1 94 ? -10.054 2.349 -0.501 1.00 83.50 94 LEU A CA 1
ATOM 750 C C . LEU A 1 94 ? -11.196 1.346 -0.784 1.00 83.50 94 LEU A C 1
ATOM 752 O O . LEU A 1 94 ? -11.109 0.539 -1.709 1.00 83.50 94 LEU A O 1
ATOM 756 N N . GLY A 1 95 ? -12.252 1.321 0.035 1.00 82.44 95 GLY A N 1
ATOM 757 C CA . GLY A 1 95 ? -13.401 0.433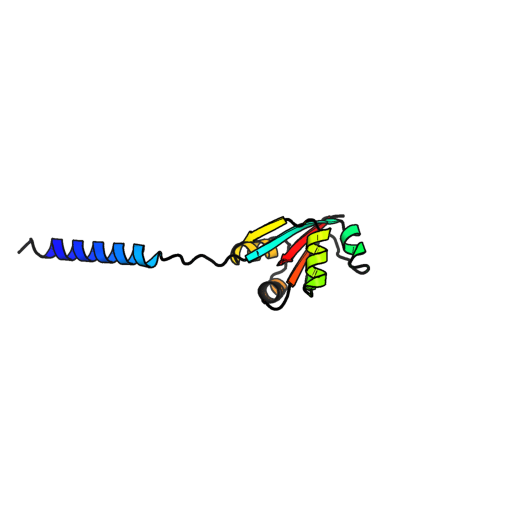 -0.152 1.00 82.44 95 GLY A CA 1
ATOM 758 C C . GLY A 1 95 ? -13.154 -1.016 0.283 1.00 82.44 95 GLY A C 1
ATOM 759 O O . GLY A 1 95 ? -13.861 -1.935 -0.150 1.00 82.44 95 GLY A O 1
ATOM 760 N N . VAL A 1 96 ? -12.168 -1.265 1.153 1.00 82.00 96 VAL A N 1
ATOM 761 C CA . VAL A 1 96 ? -11.899 -2.612 1.677 1.00 82.00 96 VAL A CA 1
ATOM 762 C C . VAL A 1 96 ? -13.043 -3.059 2.592 1.00 82.00 96 VAL A C 1
ATOM 764 O O . VAL A 1 96 ? -13.167 -2.635 3.739 1.00 82.00 96 VAL A O 1
ATOM 767 N N . GLY A 1 97 ? -13.891 -3.959 2.083 1.00 82.88 97 GLY A N 1
ATOM 768 C CA . GLY A 1 97 ? -15.030 -4.497 2.830 1.00 82.88 97 GLY A CA 1
ATOM 769 C C . GLY A 1 97 ? -14.627 -5.155 4.158 1.00 82.88 97 GLY A C 1
ATOM 770 O O . GLY A 1 97 ? -13.577 -5.794 4.261 1.00 82.88 97 GLY A O 1
ATOM 771 N N . ALA A 1 98 ? -15.498 -5.056 5.167 1.00 83.69 98 ALA A N 1
ATOM 772 C CA . ALA A 1 98 ? -15.175 -5.367 6.565 1.00 83.69 98 ALA A CA 1
ATOM 773 C C . ALA A 1 98 ? -14.582 -6.772 6.792 1.00 83.69 98 ALA A C 1
ATOM 775 O O . ALA A 1 98 ? -13.613 -6.924 7.528 1.00 83.69 98 ALA A O 1
ATOM 776 N N . ALA A 1 99 ? -15.109 -7.800 6.115 1.00 80.19 99 ALA A N 1
ATOM 777 C CA . ALA A 1 99 ? -14.615 -9.174 6.254 1.00 80.19 99 ALA A CA 1
ATOM 778 C C . ALA A 1 99 ? -13.177 -9.357 5.735 1.00 80.19 99 ALA A C 1
ATOM 780 O O . ALA A 1 99 ? -12.431 -10.203 6.224 1.00 80.19 99 ALA A O 1
ATOM 781 N N . LYS A 1 100 ? -12.783 -8.574 4.727 1.00 83.44 100 LYS A N 1
ATOM 782 C CA . LYS A 1 100 ? -11.444 -8.628 4.137 1.00 83.44 100 LYS A CA 1
ATOM 783 C C . LYS A 1 100 ? -10.475 -7.651 4.817 1.00 83.44 100 LYS A C 1
ATOM 785 O O . LYS A 1 100 ? -9.276 -7.923 4.828 1.00 83.44 100 LYS A O 1
ATOM 790 N N . PHE A 1 101 ? -10.990 -6.581 5.423 1.00 89.00 101 PHE A N 1
ATOM 791 C CA . PHE A 1 101 ? -10.216 -5.574 6.148 1.00 89.00 101 PHE A CA 1
ATOM 792 C C . PHE A 1 101 ? -9.324 -6.189 7.230 1.00 89.00 101 PHE A C 1
ATOM 794 O O . PHE A 1 101 ? -8.124 -5.950 7.220 1.00 89.00 101 PHE A O 1
ATOM 801 N N . GLU A 1 102 ? -9.859 -7.059 8.090 1.00 89.31 102 GLU A N 1
ATOM 802 C CA . GLU A 1 102 ? -9.071 -7.676 9.172 1.00 89.31 102 GLU A CA 1
ATOM 803 C C . GLU A 1 102 ? -7.892 -8.509 8.646 1.00 89.31 102 GLU A C 1
ATOM 805 O O . GLU A 1 102 ? -6.798 -8.509 9.214 1.00 89.31 102 GLU A O 1
ATOM 810 N N . LYS A 1 103 ? -8.082 -9.190 7.508 1.00 86.38 103 LYS A N 1
ATOM 811 C CA . LYS A 1 103 ? -7.009 -9.946 6.852 1.00 86.38 103 LYS A CA 1
ATOM 812 C C . LYS A 1 103 ? -5.947 -9.011 6.274 1.00 86.38 103 LYS A C 1
ATOM 814 O O . LYS A 1 103 ? -4.760 -9.277 6.445 1.00 86.38 103 LYS A O 1
ATOM 819 N N . VAL A 1 104 ? -6.370 -7.943 5.597 1.00 87.12 104 VAL A N 1
ATOM 820 C CA . VAL A 1 104 ? -5.472 -6.930 5.026 1.00 87.12 104 VAL A CA 1
ATOM 821 C C . VAL A 1 104 ? -4.672 -6.242 6.127 1.00 87.12 104 VAL A C 1
ATOM 823 O O . VAL A 1 104 ? -3.448 -6.220 6.049 1.00 87.12 104 VAL A O 1
ATOM 826 N N . LYS A 1 105 ? -5.345 -5.775 7.182 1.00 88.69 105 LYS A N 1
ATOM 827 C CA . LYS A 1 105 ? -4.739 -5.160 8.364 1.00 88.69 105 LYS A CA 1
ATOM 828 C C . LYS A 1 105 ? -3.644 -6.053 8.937 1.00 88.69 105 LYS A C 1
ATOM 830 O O . LYS A 1 105 ? -2.505 -5.621 9.077 1.00 88.69 105 LYS A O 1
ATOM 835 N N . LYS A 1 106 ? -3.962 -7.325 9.200 1.00 88.06 106 LYS A N 1
ATOM 836 C CA . LYS A 1 106 ? -2.993 -8.279 9.749 1.00 88.06 106 LYS A CA 1
ATOM 837 C C . LYS A 1 106 ? -1.740 -8.414 8.878 1.00 88.06 106 LYS A C 1
ATOM 839 O O . LYS A 1 106 ? -0.649 -8.475 9.425 1.00 88.06 106 LYS A O 1
ATOM 844 N N . ILE A 1 107 ? -1.891 -8.476 7.554 1.00 87.19 107 ILE A N 1
ATOM 845 C CA . ILE A 1 107 ? -0.758 -8.616 6.625 1.00 87.19 107 ILE A CA 1
ATOM 846 C C . ILE A 1 107 ? 0.042 -7.311 6.535 1.00 87.19 107 ILE A C 1
ATOM 848 O O . ILE A 1 107 ? 1.262 -7.353 6.556 1.00 87.19 107 ILE A O 1
ATOM 852 N N . PHE A 1 108 ? -0.629 -6.160 6.471 1.00 90.19 108 PHE A N 1
ATOM 853 C CA . PHE A 1 108 ? 0.013 -4.849 6.347 1.00 90.19 108 PHE A CA 1
ATOM 854 C C . PHE A 1 108 ? 0.875 -4.495 7.570 1.00 90.19 108 PHE A C 1
ATOM 856 O O . PHE A 1 108 ? 1.931 -3.870 7.459 1.00 90.19 108 PHE A O 1
ATOM 863 N N . PHE A 1 109 ? 0.449 -4.911 8.765 1.00 88.69 109 PHE A N 1
ATOM 864 C CA . PHE A 1 109 ? 1.214 -4.682 9.990 1.00 88.69 109 PHE A CA 1
ATOM 865 C C . PHE A 1 109 ? 2.227 -5.782 10.320 1.00 88.69 109 PHE A C 1
ATOM 867 O O . PHE A 1 109 ? 3.036 -5.584 11.226 1.00 88.69 109 PHE A O 1
ATOM 874 N N . ASP A 1 110 ? 2.250 -6.887 9.574 1.00 88.44 110 ASP A N 1
ATOM 875 C CA . ASP A 1 110 ? 3.246 -7.941 9.755 1.00 88.44 110 ASP A CA 1
ATOM 876 C C . ASP A 1 110 ? 4.626 -7.448 9.270 1.00 88.44 110 ASP A C 1
ATOM 878 O O . ASP A 1 110 ? 4.784 -7.148 8.087 1.00 88.44 110 ASP A O 1
ATOM 882 N N . PRO A 1 111 ? 5.646 -7.360 10.146 1.00 85.06 111 PRO A N 1
ATOM 883 C CA . PRO A 1 111 ? 6.968 -6.846 9.780 1.00 85.06 111 PRO A CA 1
ATOM 884 C C . PRO A 1 111 ? 7.724 -7.740 8.790 1.00 85.06 111 PRO A C 1
ATOM 886 O O . PRO A 1 111 ? 8.783 -7.350 8.309 1.00 85.06 111 PRO A O 1
ATOM 889 N N . LYS A 1 112 ? 7.228 -8.951 8.512 1.00 86.00 112 LYS A N 1
ATOM 890 C CA . LYS A 1 112 ? 7.842 -9.877 7.561 1.00 86.00 112 LYS A CA 1
ATOM 891 C C . LYS A 1 112 ? 7.585 -9.501 6.099 1.00 86.00 112 LYS A C 1
ATOM 893 O O . LYS A 1 112 ? 8.298 -9.995 5.229 1.00 86.00 112 LYS A O 1
ATOM 898 N N . TYR A 1 113 ? 6.547 -8.717 5.817 1.00 81.06 113 TYR A N 1
ATOM 899 C CA . TYR A 1 113 ? 6.097 -8.470 4.452 1.00 81.06 113 TYR A CA 1
ATOM 900 C C . TYR A 1 113 ? 6.045 -6.983 4.144 1.00 81.06 113 TYR A C 1
ATOM 902 O O . TYR A 1 113 ? 5.564 -6.195 4.954 1.00 81.06 113 TYR A O 1
ATOM 910 N N . HIS A 1 114 ? 6.415 -6.645 2.914 1.00 86.12 114 HIS A N 1
ATOM 911 C CA . HIS A 1 114 ? 5.958 -5.415 2.294 1.00 86.12 114 HIS A CA 1
ATOM 912 C C . HIS A 1 114 ? 4.573 -5.647 1.709 1.00 86.12 114 HIS A C 1
ATOM 914 O O . HIS A 1 114 ? 4.375 -6.568 0.910 1.00 86.12 114 HIS A O 1
ATOM 920 N N . CYS A 1 115 ? 3.596 -4.855 2.127 1.00 87.56 115 CYS A N 1
ATOM 921 C CA . CYS A 1 115 ? 2.212 -5.013 1.691 1.00 87.56 115 CYS A CA 1
ATOM 922 C C . CYS A 1 115 ? 1.836 -3.845 0.796 1.00 87.56 115 CYS A C 1
ATOM 924 O O . CYS A 1 115 ? 2.063 -2.696 1.161 1.00 87.56 115 CYS A O 1
ATOM 926 N N . VAL A 1 116 ? 1.233 -4.136 -0.354 1.00 88.06 116 VAL A N 1
ATOM 927 C CA . VAL A 1 116 ? 0.727 -3.113 -1.270 1.00 88.06 116 VAL A CA 1
ATOM 928 C C . VAL A 1 116 ? -0.752 -3.351 -1.514 1.00 88.06 116 VAL A C 1
ATOM 930 O O . VAL A 1 116 ? -1.187 -4.473 -1.797 1.00 88.06 116 VAL A O 1
ATOM 933 N N . LEU A 1 117 ? -1.508 -2.267 -1.423 1.00 89.94 117 LEU A N 1
ATOM 934 C CA . LEU A 1 117 ? -2.915 -2.182 -1.756 1.00 89.94 117 LEU A CA 1
ATOM 935 C C . LEU A 1 117 ? -3.061 -1.361 -3.026 1.00 89.94 117 LEU A C 1
ATOM 937 O O . LEU A 1 117 ? -2.540 -0.254 -3.115 1.00 89.94 117 LEU A O 1
ATOM 941 N N . PHE A 1 118 ? -3.778 -1.920 -3.988 1.00 90.62 118 PHE A N 1
ATOM 942 C CA . PHE A 1 118 ? -4.147 -1.263 -5.230 1.00 90.62 118 PHE A CA 1
ATOM 943 C C . PHE A 1 118 ? -5.638 -0.963 -5.208 1.00 90.62 118 PHE A C 1
ATOM 945 O O . PHE A 1 118 ? -6.405 -1.836 -4.807 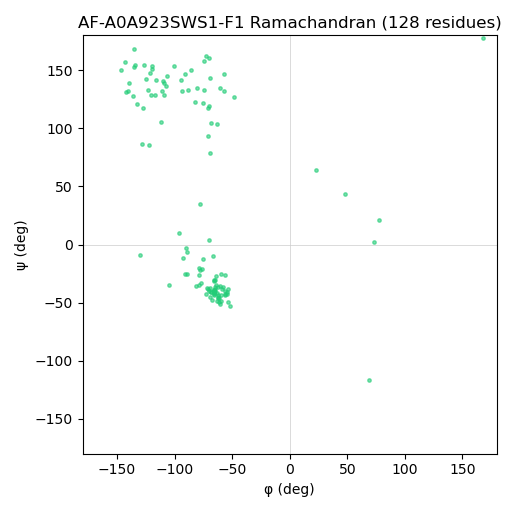1.00 90.62 118 PHE A O 1
ATOM 952 N N . HIS A 1 119 ? -6.047 0.210 -5.682 1.00 91.25 119 HIS A N 1
ATOM 953 C CA . HIS A 1 119 ? -7.443 0.564 -5.939 1.00 91.25 119 HIS A CA 1
ATOM 954 C C . HIS A 1 119 ? -7.543 1.285 -7.285 1.00 91.25 119 HIS A C 1
ATOM 956 O O . HIS A 1 119 ? -6.790 2.222 -7.540 1.00 91.25 119 HIS A O 1
ATOM 962 N N . ARG A 1 120 ? -8.422 0.832 -8.182 1.00 91.25 120 ARG A N 1
ATOM 963 C CA . ARG A 1 120 ? -8.492 1.376 -9.545 1.00 91.25 120 ARG A CA 1
ATOM 964 C C . ARG A 1 120 ? -9.520 2.501 -9.668 1.00 91.25 120 ARG A C 1
ATOM 966 O O . ARG A 1 120 ? -10.681 2.325 -9.317 1.00 91.25 120 ARG A O 1
ATOM 973 N N . THR A 1 121 ? -9.107 3.600 -10.293 1.00 90.06 121 THR A N 1
ATOM 974 C CA . THR A 1 121 ? -9.962 4.733 -10.668 1.00 90.06 121 THR A CA 1
ATOM 975 C C . THR A 1 121 ? -9.749 5.054 -12.151 1.00 90.06 121 THR A C 1
ATOM 977 O O . THR A 1 121 ? -8.903 5.872 -12.524 1.00 90.06 121 THR A O 1
ATOM 980 N N . GLY A 1 122 ? -10.493 4.380 -13.031 1.00 90.25 122 GLY A N 1
ATOM 981 C CA . GLY A 1 122 ? -10.372 4.538 -14.479 1.00 90.25 122 GLY A CA 1
ATOM 982 C C . GLY A 1 122 ? -9.049 3.979 -15.003 1.00 90.25 122 GLY A C 1
ATOM 983 O O . GLY A 1 122 ? -8.779 2.784 -14.922 1.00 90.25 122 GLY A O 1
ATOM 984 N N . ASN A 1 123 ? -8.198 4.838 -15.566 1.00 91.38 123 ASN A N 1
ATOM 985 C CA . ASN A 1 123 ? -6.857 4.433 -16.014 1.00 91.38 123 ASN A CA 1
ATOM 986 C C . ASN A 1 123 ? -5.787 4.576 -14.929 1.00 91.38 123 ASN A C 1
ATOM 988 O O . ASN A 1 123 ? -4.638 4.197 -15.166 1.00 91.38 123 ASN A O 1
ATOM 992 N N . ASN A 1 124 ? -6.159 5.099 -13.762 1.00 91.62 124 ASN A N 1
ATOM 993 C CA . ASN A 1 124 ? -5.262 5.262 -12.635 1.00 91.62 124 ASN A CA 1
ATOM 994 C C . ASN A 1 124 ? -5.476 4.146 -11.613 1.00 91.62 124 ASN A C 1
ATOM 996 O O . ASN A 1 124 ? -6.554 3.566 -11.494 1.00 91.62 124 ASN A O 1
ATOM 1000 N N . VAL A 1 125 ? -4.423 3.863 -10.868 1.00 90.75 125 VAL A N 1
ATOM 1001 C CA . VAL A 1 125 ? -4.385 2.944 -9.746 1.00 90.75 125 VAL A CA 1
ATOM 1002 C C . VAL A 1 125 ? -3.782 3.709 -8.583 1.00 90.75 125 VAL A C 1
ATOM 1004 O O . VAL A 1 125 ? -2.635 4.151 -8.655 1.00 90.75 125 VAL A O 1
ATOM 1007 N N . GLU A 1 126 ? -4.563 3.874 -7.529 1.00 90.25 126 GLU A N 1
ATOM 1008 C CA . GLU A 1 126 ? -4.074 4.321 -6.239 1.00 90.25 126 GLU A CA 1
ATOM 1009 C C . GLU A 1 126 ? -3.326 3.168 -5.571 1.00 90.25 126 GLU A C 1
ATOM 1011 O O . GLU A 1 126 ? -3.780 2.020 -5.571 1.00 90.25 126 GLU A O 1
ATOM 1016 N N . ILE A 1 127 ? -2.147 3.480 -5.049 1.00 91.12 127 ILE A N 1
ATOM 1017 C CA . ILE A 1 127 ? -1.222 2.540 -4.436 1.00 91.12 127 ILE A CA 1
ATOM 1018 C C . ILE A 1 127 ? -1.010 2.995 -3.006 1.00 91.12 127 ILE A C 1
ATOM 1020 O O . ILE A 1 127 ? -0.656 4.149 -2.770 1.00 91.12 127 ILE A O 1
ATOM 1024 N N . PHE A 1 128 ? -1.184 2.082 -2.059 1.00 90.56 128 PHE A N 1
ATOM 1025 C CA . PHE A 1 128 ? -0.890 2.325 -0.656 1.00 90.56 128 PHE A CA 1
ATOM 1026 C C . PHE A 1 128 ? -0.079 1.169 -0.083 1.00 90.56 128 PHE A C 1
ATOM 1028 O O . PHE A 1 128 ? -0.515 0.017 -0.133 1.00 90.56 128 PHE A O 1
ATOM 1035 N N . ALA A 1 129 ? 1.117 1.465 0.418 1.00 89.31 129 ALA A N 1
ATOM 1036 C CA . ALA A 1 129 ? 2.103 0.448 0.736 1.00 89.31 129 ALA A CA 1
ATOM 1037 C C . ALA A 1 129 ? 2.925 0.753 1.993 1.00 89.31 129 ALA A C 1
ATOM 1039 O O . ALA A 1 129 ? 3.064 1.909 2.390 1.00 89.31 129 ALA A O 1
ATOM 1040 N N . LYS A 1 130 ? 3.487 -0.292 2.597 1.00 89.44 130 LYS A N 1
ATOM 1041 C CA . LYS A 1 130 ? 4.423 -0.238 3.726 1.00 89.44 130 LYS A CA 1
ATOM 1042 C C . LYS A 1 130 ? 5.523 -1.268 3.515 1.00 89.44 130 LYS A C 1
ATOM 1044 O O . LYS A 1 130 ? 5.176 -2.386 3.072 1.00 89.44 130 LYS A O 1
#

Secondary structure (DSSP, 8-state):
--SSHHHHHHHHHHHHHHHHHHH-S-----EEEEEEEEEEHHHHHTT-TT----TT-EEEEEE-HHHHHHHHHHHTPEEEEEEHHHHHHHHHHTT--HHHHHHHHHHHH-TT-EEEEEEEETTEEEEEE-

Solvent-accessible surface area (backbone atoms only — not comparable to full-atom values): 7354 Å² total; per-residue (Å²): 144,78,75,71,61,64,56,54,54,50,52,51,50,52,49,52,52,50,50,58,59,66,64,63,61,76,80,69,73,65,67,42,72,31,35,34,41,64,37,44,51,66,64,50,28,77,78,35,79,83,66,78,76,54,72,73,33,64,50,77,51,74,40,58,72,71,60,45,53,51,48,45,64,76,41,68,41,46,79,46,80,37,38,65,69,58,50,53,51,51,50,45,74,54,64,46,51,74,86,55,35,62,59,50,52,55,49,54,69,33,89,90,38,37,24,40,38,40,29,26,59,79,65,33,29,40,39,43,32,68